Protein AF-A0A5K1CEJ9-F1 (afdb_monomer_lite)

pLDDT: mean 83.78, std 11.5, range [52.12, 95.31]

InterPro domains:
  IPR006153 Cation/H+ exchanger, transmembrane domain [PF00999] (3-59)
  IPR038770 Sodium/solute symporter superfamily [G3DSA:1.20.1530.20] (1-60)

Structure (mmCIF, N/CA/C/O backbone):
data_AF-A0A5K1CEJ9-F1
#
_entry.id   AF-A0A5K1CEJ9-F1
#
loop_
_atom_site.group_PDB
_atom_site.id
_atom_site.type_symbol
_atom_site.label_atom_id
_atom_site.label_alt_id
_atom_site.label_comp_id
_atom_site.label_asym_id
_atom_site.label_entity_id
_atom_site.label_seq_id
_atom_site.pdbx_PDB_ins_code
_atom_site.Cartn_x
_atom_site.Cartn_y
_atom_site.Cartn_z
_atom_site.occupancy
_atom_site.B_iso_or_equiv
_atom_site.auth_seq_id
_atom_site.auth_comp_id
_atom_site.auth_asym_id
_atom_site.auth_atom_id
_atom_site.pdbx_PDB_model_num
ATOM 1 N N . LEU A 1 1 ? 18.572 -2.221 -24.028 1.00 61.44 1 LEU A N 1
ATOM 2 C CA . LEU A 1 1 ? 17.523 -3.253 -23.856 1.00 61.44 1 LEU A CA 1
ATOM 3 C C . LEU A 1 1 ? 16.682 -2.979 -22.610 1.00 61.44 1 LEU A C 1
ATOM 5 O O . LEU A 1 1 ? 15.517 -2.671 -22.788 1.00 61.44 1 LEU A O 1
ATOM 9 N N . LEU A 1 2 ? 17.263 -2.922 -21.403 1.00 63.31 2 LEU A N 1
ATOM 10 C CA . LEU A 1 2 ? 16.530 -2.617 -20.155 1.00 63.31 2 LEU A CA 1
ATOM 11 C C . LEU A 1 2 ? 15.725 -1.303 -20.167 1.00 63.31 2 LEU A C 1
ATOM 13 O O . LEU A 1 2 ? 14.578 -1.306 -19.745 1.00 63.31 2 LEU A O 1
ATOM 17 N N . PHE A 1 3 ? 16.270 -0.203 -20.702 1.00 68.38 3 PHE A N 1
ATOM 18 C CA . PHE A 1 3 ? 15.588 1.105 -20.729 1.00 68.38 3 PHE A CA 1
ATOM 19 C C . PHE A 1 3 ? 14.241 1.131 -21.472 1.00 68.38 3 PHE A C 1
ATOM 21 O O . PHE A 1 3 ? 13.399 1.963 -21.155 1.00 68.38 3 PHE A O 1
ATOM 28 N N . ARG A 1 4 ? 14.007 0.223 -22.430 1.00 82.31 4 ARG A N 1
ATOM 29 C CA . ARG A 1 4 ? 12.724 0.150 -23.152 1.00 82.31 4 ARG A CA 1
ATOM 30 C C . ARG A 1 4 ? 11.604 -0.464 -22.319 1.00 82.31 4 ARG A C 1
ATOM 32 O O . ARG A 1 4 ? 10.451 -0.125 -22.542 1.00 82.31 4 ARG A O 1
ATOM 39 N N . GLU A 1 5 ? 11.949 -1.310 -21.353 1.00 83.31 5 GLU A N 1
ATOM 40 C CA . GLU A 1 5 ? 10.981 -2.006 -20.501 1.00 83.31 5 GLU A CA 1
ATOM 41 C C . GLU A 1 5 ? 10.607 -1.202 -19.252 1.00 83.31 5 GLU A C 1
ATOM 43 O O . GLU A 1 5 ? 9.705 -1.593 -18.519 1.00 83.31 5 GLU A O 1
ATOM 48 N N . TRP A 1 6 ? 11.257 -0.060 -19.003 1.00 86.56 6 TRP A N 1
ATOM 49 C CA . TRP A 1 6 ? 10.960 0.799 -17.850 1.00 86.56 6 TRP A CA 1
ATOM 50 C C . TRP A 1 6 ? 9.478 1.169 -17.708 1.00 86.56 6 TRP A C 1
ATOM 52 O O . TRP A 1 6 ? 8.976 1.093 -16.587 1.00 86.56 6 TRP A O 1
ATOM 62 N N . PRO A 1 7 ? 8.739 1.508 -18.783 1.00 88.38 7 PRO A N 1
ATOM 63 C CA . PRO A 1 7 ? 7.302 1.753 -18.682 1.00 88.38 7 PRO A CA 1
ATOM 64 C C . PRO A 1 7 ? 6.522 0.523 -18.200 1.00 88.38 7 PRO A C 1
ATOM 66 O O . PRO A 1 7 ? 5.650 0.650 -17.342 1.00 88.38 7 PRO A O 1
ATOM 69 N N . ASN A 1 8 ? 6.870 -0.670 -18.691 1.00 86.62 8 ASN A N 1
ATOM 70 C CA . ASN A 1 8 ? 6.236 -1.928 -18.290 1.00 86.62 8 ASN A CA 1
ATOM 71 C C . ASN A 1 8 ? 6.548 -2.252 -16.826 1.00 86.62 8 ASN A C 1
ATOM 73 O O . ASN A 1 8 ? 5.650 -2.574 -16.055 1.00 86.62 8 ASN A O 1
ATOM 77 N N . VAL A 1 9 ? 7.809 -2.096 -16.417 1.00 88.38 9 VAL A N 1
ATOM 78 C CA . VAL A 1 9 ? 8.248 -2.310 -15.032 1.00 88.38 9 VAL A CA 1
ATOM 79 C C 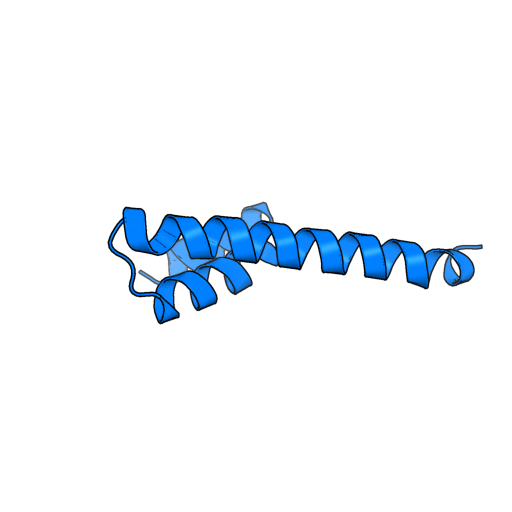. VAL A 1 9 ? 7.546 -1.344 -14.078 1.00 88.38 9 VAL A C 1
ATOM 81 O O . VAL A 1 9 ? 7.026 -1.782 -13.057 1.00 88.38 9 VAL A O 1
ATOM 84 N N . LEU A 1 10 ? 7.471 -0.051 -14.410 1.00 88.94 10 LEU A N 1
ATOM 85 C CA . LEU A 1 10 ? 6.776 0.945 -13.589 1.00 88.94 10 LEU A CA 1
ATOM 86 C C . LEU A 1 10 ? 5.268 0.690 -13.524 1.00 88.94 10 LEU A C 1
ATOM 88 O O . LEU A 1 10 ? 4.673 0.845 -12.460 1.00 88.94 10 LEU A O 1
ATOM 92 N N . SER A 1 11 ? 4.653 0.269 -14.632 1.00 91.00 11 SER A N 1
ATOM 93 C CA . SER A 1 11 ? 3.232 -0.086 -14.670 1.00 91.00 11 SER A CA 1
ATOM 94 C C . SER A 1 11 ? 2.932 -1.299 -13.788 1.00 91.00 11 SER A C 1
ATOM 96 O O . SER A 1 11 ? 2.011 -1.251 -12.974 1.00 91.00 11 SER A O 1
ATOM 98 N N . LEU A 1 12 ? 3.744 -2.354 -13.886 1.00 90.00 12 LEU A N 1
ATOM 99 C CA . LEU A 1 12 ? 3.596 -3.560 -13.073 1.00 90.00 12 LEU A CA 1
ATOM 100 C C . LEU A 1 12 ? 3.857 -3.277 -11.592 1.00 90.00 12 LEU A C 1
ATOM 102 O O . LEU A 1 12 ? 3.066 -3.689 -10.747 1.00 90.00 12 LEU A O 1
ATOM 106 N N . LEU A 1 13 ? 4.921 -2.538 -11.273 1.00 88.94 13 LEU A N 1
ATOM 107 C CA . LEU A 1 13 ? 5.249 -2.136 -9.905 1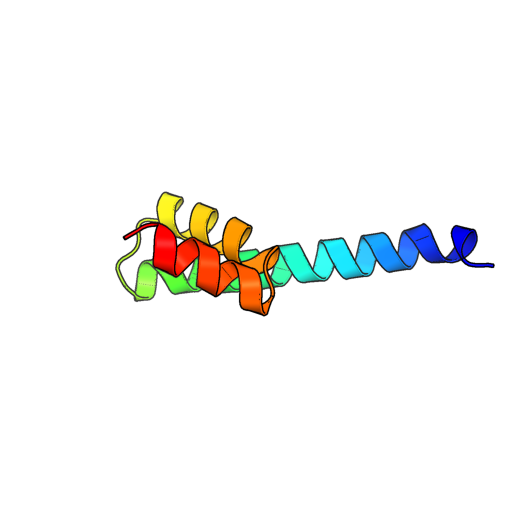.00 88.94 13 LEU A CA 1
ATOM 108 C C . LEU A 1 13 ? 4.131 -1.275 -9.299 1.00 88.94 13 LEU A C 1
ATOM 110 O O . LEU A 1 13 ? 3.632 -1.578 -8.216 1.00 88.94 13 LEU A O 1
ATOM 114 N N . GLY A 1 14 ? 3.713 -0.223 -10.007 1.00 90.62 14 GLY A N 1
ATOM 115 C CA . GLY A 1 14 ? 2.652 0.677 -9.561 1.00 90.62 14 GLY A CA 1
ATOM 116 C C . GLY A 1 14 ? 1.322 -0.052 -9.394 1.00 90.62 14 GLY A C 1
ATOM 117 O O . GLY A 1 14 ? 0.674 0.081 -8.358 1.00 90.62 14 GLY A O 1
ATOM 118 N N . GLY A 1 15 ? 0.952 -0.890 -10.365 1.00 91.81 15 GLY A N 1
ATOM 119 C CA . GLY A 1 15 ? -0.240 -1.730 -10.295 1.00 91.81 15 GLY A CA 1
ATOM 120 C C . GLY A 1 15 ? -0.213 -2.674 -9.092 1.00 91.81 15 GLY A C 1
ATOM 121 O O . GLY A 1 15 ? -1.186 -2.739 -8.343 1.00 91.81 15 GLY A O 1
ATOM 122 N N . LEU A 1 16 ? 0.915 -3.344 -8.846 1.00 90.31 16 LEU A N 1
ATOM 123 C CA . LEU A 1 16 ? 1.083 -4.253 -7.710 1.00 90.31 16 LEU A CA 1
ATOM 124 C C . LEU A 1 16 ? 0.905 -3.534 -6.362 1.00 90.31 16 LEU A C 1
ATOM 126 O O . LEU A 1 16 ? 0.188 -4.030 -5.490 1.00 90.31 16 LEU A O 1
ATOM 130 N N . ILE A 1 17 ? 1.525 -2.360 -6.200 1.00 89.75 17 ILE A N 1
ATOM 131 C CA . ILE A 1 17 ? 1.429 -1.548 -4.977 1.00 89.75 17 ILE A CA 1
ATOM 132 C C . ILE A 1 17 ? -0.010 -1.073 -4.755 1.00 89.75 17 ILE A C 1
ATOM 134 O O . ILE A 1 17 ? -0.535 -1.209 -3.646 1.00 89.75 17 ILE A O 1
ATOM 138 N N . VAL A 1 1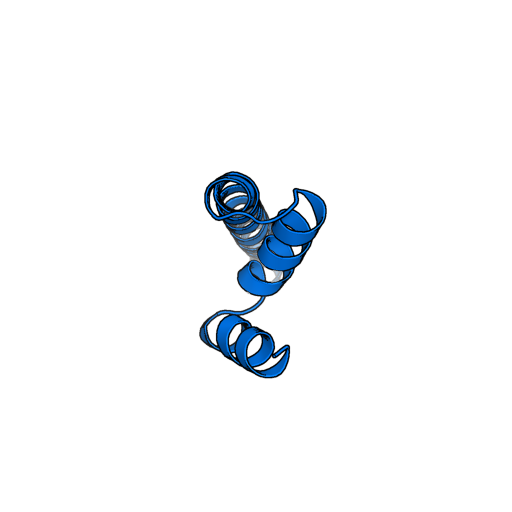8 ? -0.666 -0.560 -5.802 1.00 93.56 18 VAL A N 1
ATOM 139 C CA . VAL A 1 18 ? -2.054 -0.074 -5.736 1.00 93.56 18 VAL A CA 1
ATOM 140 C C . VAL A 1 18 ? -3.001 -1.203 -5.346 1.00 93.56 18 VAL A C 1
ATOM 142 O O . VAL A 1 18 ? -3.781 -1.048 -4.409 1.00 93.56 18 VAL A O 1
ATOM 145 N N . ILE A 1 19 ? -2.900 -2.360 -6.005 1.00 94.19 19 ILE A N 1
ATOM 146 C CA . ILE A 1 19 ? -3.774 -3.507 -5.736 1.00 94.19 19 ILE A CA 1
ATOM 147 C C . ILE A 1 19 ? -3.599 -3.993 -4.294 1.00 94.19 19 ILE A C 1
ATOM 149 O O . ILE A 1 19 ? -4.588 -4.114 -3.571 1.00 94.19 19 ILE A O 1
ATOM 153 N N . LYS A 1 20 ? -2.359 -4.216 -3.834 1.00 90.81 20 LYS A N 1
ATOM 154 C CA . LYS A 1 20 ? -2.100 -4.625 -2.442 1.00 90.81 20 LYS A CA 1
ATOM 155 C C . LYS A 1 20 ? -2.642 -3.612 -1.439 1.00 90.81 20 LYS A C 1
ATOM 157 O O . LYS A 1 20 ? -3.301 -4.001 -0.477 1.00 90.81 20 LYS A O 1
ATOM 162 N N . THR A 1 21 ? -2.390 -2.326 -1.673 1.00 92.25 21 THR A N 1
ATOM 163 C CA . THR A 1 21 ? -2.853 -1.255 -0.784 1.00 92.25 21 THR A CA 1
ATOM 164 C C . THR A 1 21 ? -4.373 -1.247 -0.685 1.00 92.25 21 THR A C 1
ATOM 166 O O . THR A 1 21 ? -4.898 -1.180 0.424 1.00 92.25 21 THR A O 1
ATOM 169 N N . LEU A 1 22 ? -5.087 -1.373 -1.809 1.00 95.06 22 LEU A N 1
ATOM 170 C CA . LEU A 1 22 ? -6.551 -1.419 -1.830 1.00 95.06 22 LEU A CA 1
ATOM 171 C C . LEU A 1 22 ? -7.099 -2.632 -1.074 1.00 95.06 22 LEU A C 1
ATOM 173 O O . LEU A 1 22 ? -8.017 -2.476 -0.272 1.00 95.06 22 LEU A O 1
ATOM 177 N N . ILE A 1 23 ? -6.514 -3.817 -1.276 1.00 93.81 23 ILE A N 1
ATOM 178 C CA . ILE A 1 23 ? -6.924 -5.042 -0.575 1.00 93.81 23 ILE A CA 1
ATOM 179 C C . ILE A 1 23 ? -6.760 -4.871 0.941 1.00 93.81 23 ILE A C 1
ATOM 181 O O . ILE A 1 23 ? -7.705 -5.105 1.692 1.00 93.81 23 ILE A O 1
ATOM 185 N N . ILE A 1 24 ? -5.589 -4.419 1.398 1.00 90.75 24 ILE A N 1
ATOM 186 C CA . ILE A 1 24 ? -5.302 -4.252 2.831 1.00 90.75 24 ILE A CA 1
ATOM 187 C C . ILE A 1 24 ? -6.182 -3.152 3.434 1.00 90.75 24 ILE A C 1
ATOM 189 O O . ILE A 1 24 ? -6.764 -3.344 4.500 1.00 90.75 24 ILE A O 1
ATOM 193 N N . THR A 1 25 ? -6.354 -2.036 2.721 1.00 93.62 25 THR A N 1
ATOM 194 C CA . THR A 1 25 ? -7.202 -0.919 3.163 1.00 93.62 25 THR A CA 1
ATOM 195 C C . THR A 1 25 ? -8.666 -1.338 3.293 1.00 93.62 25 THR A C 1
ATOM 197 O O . THR A 1 25 ? -9.337 -0.923 4.231 1.00 93.62 25 THR A O 1
ATOM 200 N N . ALA A 1 26 ? -9.170 -2.178 2.385 1.00 95.31 26 ALA A N 1
ATOM 201 C CA . ALA A 1 26 ? -10.548 -2.664 2.424 1.00 95.31 26 ALA A CA 1
ATOM 202 C C . ALA A 1 26 ? -10.791 -3.700 3.538 1.00 95.31 26 ALA A C 1
ATOM 204 O O . ALA A 1 26 ? -11.907 -3.812 4.047 1.00 95.31 26 ALA A O 1
ATOM 205 N N . ILE A 1 27 ? -9.762 -4.467 3.915 1.00 94.88 27 ILE A N 1
ATOM 206 C CA . ILE A 1 27 ? -9.845 -5.479 4.977 1.00 94.88 27 ILE A CA 1
ATOM 207 C C . ILE A 1 27 ? -9.638 -4.858 6.361 1.00 94.88 27 ILE A C 1
ATOM 209 O O . ILE A 1 27 ? -10.277 -5.303 7.310 1.00 94.88 27 ILE A O 1
ATOM 213 N N . GLY A 1 28 ? -8.805 -3.823 6.485 1.00 93.56 28 GLY A N 1
ATOM 214 C CA . GLY A 1 28 ? -8.448 -3.215 7.769 1.00 93.56 28 GLY A CA 1
ATOM 215 C C . GLY A 1 28 ? -9.641 -2.860 8.676 1.00 93.56 28 GLY A C 1
ATOM 216 O O . GLY A 1 28 ? -9.651 -3.283 9.835 1.00 93.56 28 GLY A O 1
ATOM 217 N N . PRO A 1 29 ? -10.714 -2.223 8.168 1.00 94.19 29 PRO A N 1
ATOM 218 C CA . PRO A 1 29 ? -11.900 -1.935 8.973 1.00 94.19 29 PRO A CA 1
ATOM 219 C C . PRO A 1 29 ? -12.623 -3.184 9.484 1.00 94.19 29 PRO A C 1
ATOM 221 O O . PRO A 1 29 ? -13.240 -3.153 10.544 1.00 94.19 29 PRO A O 1
ATOM 224 N N . ARG A 1 30 ? -12.524 -4.311 8.766 1.00 93.62 30 ARG A N 1
ATOM 225 C CA . ARG A 1 30 ? -13.135 -5.586 9.176 1.00 93.62 30 ARG A CA 1
ATOM 226 C C . ARG A 1 30 ? -12.404 -6.246 10.343 1.00 93.62 30 ARG A C 1
ATOM 228 O O . ARG A 1 30 ? -12.980 -7.117 10.982 1.00 93.62 30 ARG A O 1
ATOM 235 N N . VAL A 1 31 ? -11.163 -5.841 10.615 1.00 92.31 31 VAL A N 1
ATOM 236 C CA . VAL A 1 31 ? -10.348 -6.343 11.733 1.00 92.31 31 VAL A CA 1
ATOM 237 C C . VAL A 1 31 ? -10.169 -5.305 12.849 1.00 92.31 31 VAL A C 1
ATOM 239 O O . VAL A 1 31 ? -9.362 -5.512 13.747 1.00 92.31 31 VAL A O 1
ATOM 242 N N . GLY A 1 32 ? -10.936 -4.206 12.817 1.00 90.88 32 GLY A N 1
ATOM 243 C CA . GLY A 1 32 ? -10.980 -3.205 13.890 1.00 90.88 32 GLY A CA 1
ATOM 244 C C . GLY A 1 32 ? -10.070 -1.987 13.707 1.00 90.88 32 GLY A C 1
ATOM 245 O O . GLY A 1 32 ? -9.967 -1.183 14.627 1.00 90.88 32 GLY A O 1
ATOM 246 N N . LEU A 1 33 ? -9.432 -1.819 12.543 1.00 92.56 33 LEU A N 1
ATOM 247 C CA . LEU A 1 33 ? -8.628 -0.631 12.237 1.00 92.56 33 LEU A CA 1
ATOM 248 C C . LEU A 1 33 ? -9.513 0.526 11.754 1.00 92.56 33 LEU A C 1
ATOM 250 O O . LEU A 1 33 ? -10.472 0.323 11.008 1.00 92.56 33 LEU A O 1
ATOM 254 N N . SER A 1 34 ? -9.154 1.766 12.083 1.00 94.62 34 SER A N 1
ATOM 255 C CA . SER A 1 34 ? -9.734 2.928 11.408 1.00 94.62 34 SER A CA 1
ATOM 256 C C . SER A 1 34 ? -9.343 2.949 9.926 1.00 94.62 34 SER A C 1
ATOM 258 O O . SER A 1 34 ? -8.352 2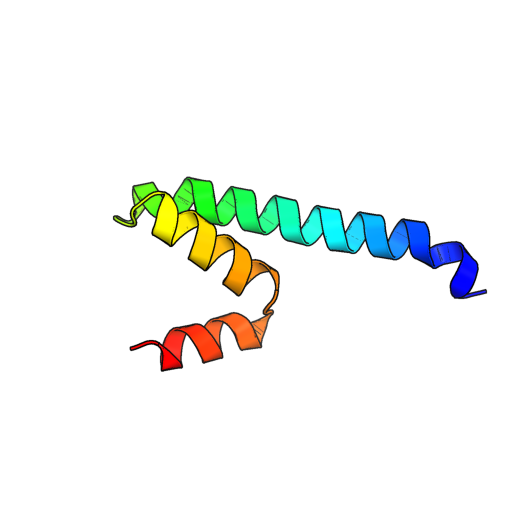.345 9.501 1.00 94.62 34 SER A O 1
ATOM 260 N N . LEU A 1 35 ? -10.098 3.684 9.106 1.00 91.88 35 LEU A N 1
ATOM 261 C CA . LEU A 1 35 ? -9.775 3.847 7.685 1.00 91.88 35 LEU A CA 1
ATOM 262 C C . LEU A 1 35 ? -8.370 4.452 7.488 1.00 91.88 35 LEU A C 1
ATOM 264 O O . LEU A 1 35 ? -7.632 4.018 6.607 1.00 91.88 35 LEU A O 1
ATOM 268 N N . GLN A 1 36 ? -7.979 5.418 8.327 1.00 93.06 36 GLN A N 1
ATOM 269 C CA . GLN A 1 36 ? -6.657 6.054 8.262 1.00 93.06 36 GLN A CA 1
ATOM 270 C C . GLN A 1 36 ? -5.533 5.069 8.591 1.00 93.06 36 GLN A C 1
ATOM 272 O O . GLN A 1 36 ? -4.535 5.015 7.871 1.00 93.06 36 GLN A O 1
ATOM 277 N N . GLU A 1 37 ? -5.706 4.252 9.632 1.00 92.06 37 GLU A N 1
ATOM 278 C CA . GLU A 1 37 ? -4.756 3.186 9.966 1.00 92.06 37 GLU A CA 1
ATOM 279 C C . GLU A 1 37 ? -4.681 2.160 8.836 1.00 92.06 37 GLU A C 1
ATOM 281 O O . GLU A 1 37 ? -3.592 1.799 8.405 1.00 92.06 37 GLU A O 1
ATOM 286 N N . SER A 1 38 ? -5.825 1.766 8.278 1.00 92.69 38 SER A N 1
ATOM 287 C CA . SER A 1 38 ? -5.909 0.794 7.184 1.00 92.69 38 SER A CA 1
ATOM 288 C C . SER A 1 38 ? -5.162 1.260 5.929 1.00 92.69 38 SER A C 1
ATOM 290 O O . SER A 1 38 ? -4.412 0.481 5.342 1.00 92.69 38 SER A O 1
ATOM 292 N N . VAL A 1 39 ? -5.298 2.539 5.554 1.00 92.38 39 VAL A N 1
ATOM 293 C CA . VAL A 1 39 ? -4.544 3.150 4.442 1.00 92.38 39 VAL A CA 1
ATOM 294 C C . VAL A 1 39 ? -3.045 3.171 4.743 1.00 92.38 39 VAL A C 1
ATOM 296 O O . VAL A 1 39 ? -2.234 2.795 3.894 1.00 92.38 39 VAL A O 1
ATOM 299 N N . ARG A 1 40 ? -2.657 3.580 5.958 1.00 90.19 40 ARG A N 1
ATOM 300 C CA . ARG A 1 40 ? -1.248 3.660 6.369 1.00 90.19 40 ARG A CA 1
ATOM 301 C C . ARG A 1 40 ? -0.583 2.285 6.338 1.00 90.19 40 ARG A C 1
ATOM 303 O O . ARG A 1 40 ? 0.499 2.137 5.779 1.00 90.19 40 ARG A O 1
ATOM 310 N N . ILE A 1 41 ? -1.255 1.278 6.886 1.00 88.00 41 ILE A N 1
ATOM 311 C CA . ILE A 1 41 ? -0.796 -0.112 6.911 1.00 88.00 41 ILE A CA 1
ATOM 312 C C . ILE A 1 41 ? -0.739 -0.679 5.488 1.00 88.00 41 ILE A C 1
ATOM 314 O O . ILE A 1 41 ? 0.262 -1.290 5.117 1.00 88.00 41 ILE A O 1
ATOM 318 N N . GLY A 1 42 ? -1.757 -0.420 4.662 1.00 89.31 42 GLY A N 1
ATOM 319 C CA . GLY A 1 42 ? -1.791 -0.847 3.262 1.00 89.31 42 GLY A CA 1
ATOM 320 C C . GLY A 1 42 ? -0.630 -0.303 2.430 1.00 89.31 42 GLY A C 1
ATOM 321 O O . GLY A 1 42 ? -0.044 -1.047 1.645 1.00 89.31 42 GLY A O 1
ATOM 322 N N . LEU A 1 43 ? -0.245 0.958 2.637 1.00 88.31 43 LEU A N 1
ATOM 323 C CA . LEU A 1 43 ? 0.906 1.576 1.968 1.00 88.31 43 LEU A CA 1
ATOM 324 C C . LEU A 1 43 ? 2.259 1.080 2.503 1.00 88.31 43 LEU A C 1
ATOM 326 O O . LEU A 1 43 ? 3.217 0.981 1.739 1.00 88.31 43 LEU A O 1
ATOM 330 N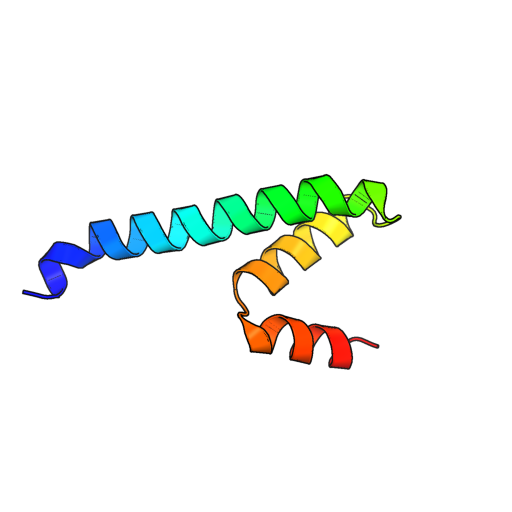 N . LEU A 1 44 ? 2.365 0.769 3.796 1.00 86.19 44 LEU A N 1
ATOM 331 C CA . LEU A 1 44 ? 3.603 0.246 4.390 1.00 86.19 44 LEU A CA 1
ATOM 332 C C . LEU A 1 44 ? 3.860 -1.214 3.980 1.00 86.19 44 LEU A C 1
ATOM 334 O O . LEU A 1 44 ? 4.966 -1.563 3.567 1.00 86.19 44 LEU A O 1
ATOM 338 N N . LEU A 1 45 ? 2.828 -2.060 4.029 1.00 82.94 45 LEU A N 1
ATOM 339 C CA . LEU A 1 45 ? 2.919 -3.482 3.678 1.00 82.94 45 LEU A CA 1
ATOM 340 C C . LEU A 1 45 ? 2.957 -3.741 2.165 1.00 82.94 45 LEU A C 1
ATOM 342 O O . LEU A 1 45 ? 3.386 -4.808 1.732 1.00 82.94 45 LEU A O 1
ATOM 346 N N . SER A 1 46 ? 2.499 -2.805 1.332 1.00 84.31 46 SER A N 1
ATOM 347 C CA . SER A 1 46 ? 2.625 -2.945 -0.125 1.00 84.31 46 SER A CA 1
ATOM 348 C C . SER A 1 46 ? 4.053 -2.712 -0.621 1.00 84.31 46 SER A C 1
ATOM 350 O O . SER A 1 46 ? 4.436 -3.309 -1.627 1.00 84.31 46 SER A O 1
ATOM 352 N N . GLN A 1 47 ? 4.840 -1.906 0.099 1.00 78.38 47 GLN A N 1
ATOM 353 C CA . GLN A 1 47 ? 6.246 -1.618 -0.206 1.00 78.38 47 GLN A CA 1
ATOM 354 C C . GLN A 1 47 ? 7.201 -2.698 0.313 1.00 78.38 47 GLN A C 1
ATOM 356 O O . GLN A 1 47 ? 8.199 -3.012 -0.332 1.00 78.38 47 GLN A O 1
ATOM 361 N N . GLY A 1 48 ? 6.901 -3.272 1.478 1.00 67.19 48 GLY A N 1
ATOM 362 C CA . GLY A 1 48 ? 7.705 -4.328 2.075 1.00 67.19 48 GLY A CA 1
ATOM 363 C C . GLY A 1 48 ? 7.196 -5.705 1.669 1.00 67.19 48 GLY A C 1
ATOM 364 O O . GLY A 1 48 ? 6.058 -6.054 1.955 1.00 67.19 48 GLY A O 1
ATOM 365 N N . GLY A 1 49 ? 8.044 -6.529 1.053 1.00 71.25 49 GLY A N 1
ATOM 366 C CA . GLY A 1 49 ? 7.880 -7.985 1.124 1.00 71.25 49 GLY A CA 1
ATOM 367 C C . GLY A 1 49 ? 8.009 -8.459 2.581 1.00 71.25 49 GLY A C 1
ATOM 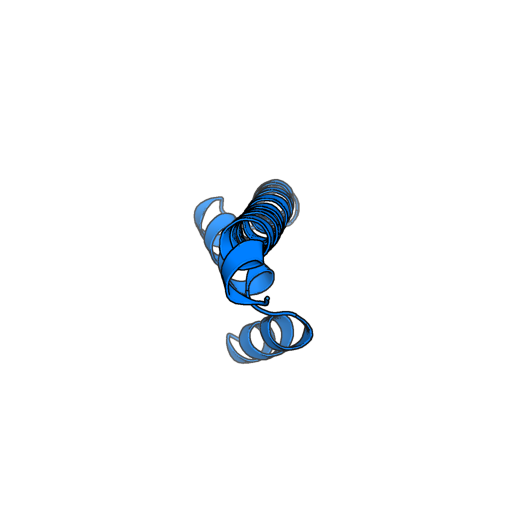368 O O . GLY A 1 49 ? 7.397 -7.907 3.490 1.00 71.25 49 GLY A O 1
ATOM 369 N N . GLU A 1 50 ? 8.875 -9.426 2.864 1.00 64.06 50 GLU A N 1
ATOM 370 C CA . GLU A 1 50 ? 9.129 -9.888 4.244 1.00 64.06 50 GLU A CA 1
ATOM 371 C C . GLU A 1 50 ? 9.538 -8.750 5.210 1.00 64.06 50 GLU A C 1
ATOM 373 O O . GLU A 1 50 ? 9.231 -8.783 6.398 1.00 64.06 50 GLU A O 1
ATOM 378 N N . PHE A 1 51 ? 10.129 -7.672 4.687 1.00 66.88 51 PHE A N 1
ATOM 379 C CA . PHE A 1 51 ? 10.578 -6.512 5.461 1.00 66.88 51 PHE A CA 1
ATOM 380 C C . PHE A 1 51 ? 9.442 -5.621 6.003 1.00 66.88 51 PHE A C 1
ATOM 382 O O . PHE A 1 51 ? 9.610 -4.962 7.028 1.00 66.88 51 PHE A O 1
ATOM 389 N N . GLY A 1 52 ? 8.271 -5.611 5.353 1.00 64.88 52 GLY A N 1
ATOM 390 C CA . GLY A 1 52 ? 7.111 -4.849 5.833 1.00 64.88 52 GLY A CA 1
ATOM 391 C C . GLY A 1 52 ? 6.592 -5.397 7.163 1.00 64.88 52 GLY A C 1
ATOM 392 O O . GLY A 1 52 ? 6.273 -4.631 8.069 1.00 64.88 52 GLY A O 1
ATOM 393 N N . PHE A 1 53 ? 6.605 -6.726 7.308 1.00 63.28 53 PHE A N 1
ATOM 394 C CA . PHE A 1 53 ? 6.271 -7.416 8.554 1.00 63.28 53 PHE A CA 1
ATOM 395 C C . PHE A 1 53 ? 7.295 -7.145 9.666 1.00 63.28 53 PHE A C 1
ATOM 397 O O . PHE A 1 53 ? 6.900 -6.975 10.818 1.00 63.28 53 PHE A O 1
ATOM 404 N N . VAL A 1 54 ? 8.587 -7.026 9.331 1.00 69.69 54 VAL A N 1
ATOM 405 C CA . VAL A 1 54 ? 9.644 -6.673 10.299 1.00 69.69 54 VAL A CA 1
ATOM 406 C C . VAL A 1 54 ? 9.418 -5.271 10.871 1.00 69.69 54 VAL A C 1
ATOM 408 O O . VAL A 1 54 ? 9.374 -5.111 12.088 1.00 69.69 54 VAL A O 1
ATOM 411 N N . VAL A 1 55 ? 9.202 -4.259 10.026 1.00 66.75 55 VAL A N 1
ATOM 412 C CA . VAL A 1 55 ? 8.928 -2.885 10.494 1.00 66.75 55 VAL A CA 1
ATOM 413 C C . VAL A 1 55 ? 7.631 -2.818 11.304 1.00 66.75 55 VAL A C 1
ATOM 415 O O . VAL A 1 55 ? 7.574 -2.101 12.299 1.00 66.75 55 VAL A O 1
ATOM 418 N N . PHE A 1 56 ? 6.614 -3.599 10.928 1.00 66.44 56 PHE A N 1
ATOM 419 C CA . PHE A 1 56 ? 5.375 -3.688 11.700 1.00 66.44 56 PHE A CA 1
ATOM 420 C C . PHE A 1 56 ? 5.604 -4.259 13.104 1.00 66.44 56 PHE A C 1
ATOM 422 O O . PHE A 1 56 ? 5.058 -3.737 14.069 1.00 66.44 56 PHE A O 1
ATOM 429 N N . SER A 1 57 ? 6.451 -5.286 13.230 1.00 69.62 57 SER A N 1
ATOM 430 C CA . SER A 1 57 ? 6.803 -5.872 14.530 1.00 69.62 57 SER A CA 1
ATOM 431 C C . SER A 1 57 ? 7.599 -4.924 15.436 1.00 69.62 57 SER A C 1
ATOM 433 O O . SER A 1 57 ? 7.507 -5.035 16.652 1.00 69.62 57 SER A O 1
ATOM 435 N N . LEU A 1 58 ? 8.342 -3.975 14.850 1.00 69.19 58 LEU A N 1
ATOM 436 C CA . LEU A 1 58 ? 9.101 -2.945 15.571 1.00 69.19 58 LEU A CA 1
ATOM 437 C C . LEU A 1 58 ? 8.254 -1.732 15.985 1.00 69.19 58 LEU A C 1
ATOM 439 O O . LEU A 1 58 ? 8.733 -0.893 16.741 1.00 69.19 58 LEU A O 1
ATOM 443 N N . ALA A 1 59 ? 7.031 -1.597 15.465 1.00 69.44 59 ALA A N 1
ATOM 444 C CA . ALA A 1 59 ? 6.125 -0.497 15.801 1.00 69.44 59 ALA A CA 1
ATOM 445 C C . ALA A 1 59 ? 5.263 -0.774 17.054 1.00 69.44 59 ALA A C 1
ATOM 447 O O . ALA A 1 59 ? 4.370 0.021 17.353 1.00 69.44 59 ALA A O 1
ATOM 448 N N . ASN A 1 60 ? 5.525 -1.887 17.751 1.00 52.12 60 ASN A N 1
ATOM 449 C CA . ASN A 1 60 ? 4.944 -2.282 19.039 1.00 52.12 60 ASN A CA 1
ATOM 450 C C . ASN A 1 60 ? 5.888 -1.936 20.195 1.00 52.12 60 ASN A C 1
ATOM 452 O O . ASN A 1 60 ? 5.375 -1.617 21.287 1.00 52.12 60 ASN A O 1
#

Foldseek 3Di:
DVVVCVVVVCCVLVVQLVVQLVVQLVCQVVVPHDSVVSNVLSNLPSPDDVVSVVVVVVVD

Radius of gyration: 14.01 Å; chains: 1; bounding box: 31×16×43 Å

Organism: NCBI:txid210225

Sequence (60 aa):
LLFREWPNVLSLLGGLIVIKTLIITAIGPRVGLSLQESVRIGLLLSQGGEFGFVVFSLAN

Secondary structure (DSSP, 8-state):
-HHHHHHHHHHHHHHHHHHHHHHHHHHGGGGT--HHHHHHHHHHHHH-SHHHHHHHHHT-